Protein AF-A0A7W0W0T7-F1 (afdb_monomer)

Secondary structure (DSSP, 8-state):
---------------HHHHHHHHHHHHHHT--HHHHHHHHHHHHHHHHHHHHHHHHS-HHHHHHHHHHHHSPPPPPHHHHHHHHHHHHHH-

Solvent-accessible surface area (backbone atoms only — not comparable to full-atom values): 5582 Å² total; per-residue (Å²): 128,85,80,75,75,88,80,79,84,89,87,80,90,73,52,74,66,55,52,52,54,46,40,58,55,12,56,77,73,75,45,52,50,67,56,42,53,50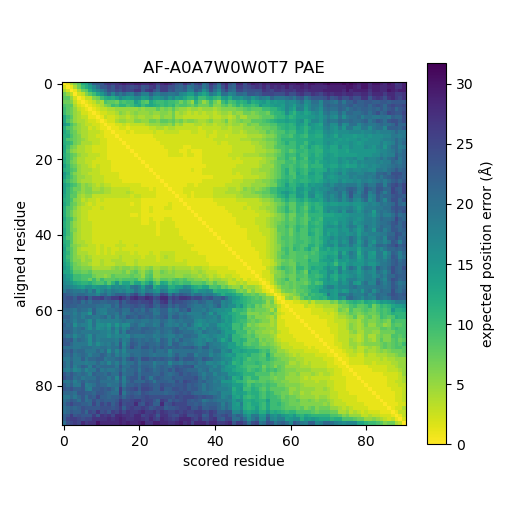,51,54,50,50,54,51,49,55,49,50,54,51,53,52,57,57,63,65,48,39,75,65,51,51,49,53,51,52,45,43,68,79,54,66,70,80,79,49,76,65,58,54,46,54,50,53,57,50,47,73,74,77,110

Structure (mmCIF, N/CA/C/O backbone):
data_AF-A0A7W0W0T7-F1
#
_entry.id   AF-A0A7W0W0T7-F1
#
loop_
_atom_site.group_PDB
_atom_site.id
_atom_site.type_symbol
_atom_site.label_atom_id
_atom_site.label_alt_id
_atom_site.label_comp_id
_atom_site.label_asym_id
_atom_site.label_entity_id
_atom_site.label_seq_id
_atom_site.pdbx_PDB_ins_code
_atom_site.Cartn_x
_atom_site.Cartn_y
_atom_site.Cartn_z
_atom_site.occupancy
_atom_site.B_iso_or_equiv
_atom_site.auth_seq_id
_atom_site.auth_comp_id
_atom_site.auth_asym_id
_atom_site.auth_atom_id
_atom_site.pdbx_PDB_model_num
ATOM 1 N N . MET A 1 1 ? 14.584 -10.192 11.190 1.00 40.69 1 MET A N 1
ATOM 2 C CA . MET A 1 1 ? 14.377 -8.927 10.452 1.00 40.69 1 MET A CA 1
ATOM 3 C C . MET A 1 1 ? 13.759 -7.936 11.418 1.00 40.69 1 MET A C 1
ATOM 5 O O . MET A 1 1 ? 12.866 -8.339 12.152 1.00 40.69 1 MET A O 1
ATOM 9 N N . ALA A 1 2 ? 14.298 -6.721 11.522 1.00 44.41 2 ALA A N 1
ATOM 10 C CA . ALA A 1 2 ? 13.834 -5.749 12.508 1.00 44.41 2 ALA A CA 1
ATOM 11 C C . ALA A 1 2 ? 12.355 -5.422 12.254 1.00 44.41 2 ALA A C 1
ATOM 13 O O . ALA A 1 2 ? 12.006 -4.928 11.185 1.00 44.41 2 ALA A O 1
ATOM 14 N N . ASN A 1 3 ? 11.493 -5.739 13.221 1.00 54.66 3 ASN A N 1
ATOM 15 C CA . ASN A 1 3 ? 10.104 -5.305 13.223 1.00 54.66 3 ASN A CA 1
ATOM 16 C C . ASN A 1 3 ? 10.136 -3.779 13.386 1.00 54.66 3 ASN A C 1
ATOM 18 O O . ASN A 1 3 ? 10.410 -3.284 14.479 1.00 54.66 3 ASN A O 1
ATOM 22 N N . ALA A 1 4 ? 10.013 -3.039 12.282 1.00 68.06 4 ALA A N 1
ATOM 23 C CA . ALA A 1 4 ? 10.066 -1.585 12.309 1.00 68.06 4 ALA A CA 1
ATOM 24 C C . ALA A 1 4 ? 8.930 -1.086 13.210 1.00 68.06 4 ALA A C 1
ATOM 26 O O . ALA A 1 4 ? 7.754 -1.334 12.941 1.00 68.06 4 ALA A O 1
ATOM 27 N N . ALA A 1 5 ? 9.284 -0.440 14.321 1.00 76.75 5 ALA A N 1
ATOM 28 C CA . ALA A 1 5 ? 8.302 0.071 15.263 1.00 76.75 5 ALA A CA 1
ATOM 29 C C . ALA A 1 5 ? 7.331 1.022 14.538 1.00 76.75 5 ALA A C 1
ATOM 31 O O . ALA A 1 5 ? 7.761 1.889 13.776 1.00 76.75 5 ALA A O 1
ATOM 32 N N . LYS A 1 6 ? 6.019 0.864 14.774 1.00 7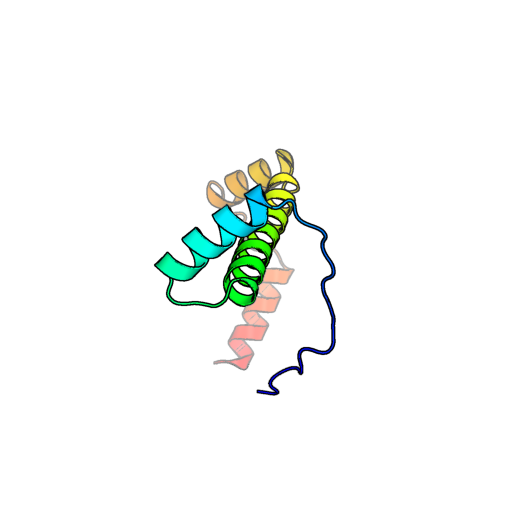9.12 6 LYS A N 1
ATOM 33 C CA . LYS A 1 6 ? 4.960 1.728 14.221 1.00 79.12 6 LYS A CA 1
ATOM 34 C C . LYS A 1 6 ? 4.997 3.108 14.896 1.00 79.12 6 LYS A C 1
ATOM 36 O O . LYS A 1 6 ? 4.174 3.405 15.755 1.00 79.12 6 LYS A O 1
ATOM 41 N N . THR A 1 7 ? 5.991 3.924 14.556 1.00 88.00 7 THR A N 1
ATOM 42 C CA . THR A 1 7 ? 6.232 5.244 15.168 1.00 88.00 7 THR A CA 1
ATOM 43 C C . THR A 1 7 ? 5.487 6.382 14.472 1.00 88.00 7 THR A C 1
ATOM 45 O O . THR A 1 7 ? 5.286 7.435 15.070 1.00 88.00 7 THR A O 1
ATOM 48 N N . ALA A 1 8 ? 5.056 6.181 13.225 1.00 85.62 8 ALA A N 1
ATOM 49 C CA . ALA A 1 8 ? 4.300 7.165 12.457 1.00 85.62 8 ALA A CA 1
ATOM 50 C C . ALA A 1 8 ? 2.788 7.036 12.702 1.00 85.62 8 ALA A C 1
ATOM 52 O O . ALA A 1 8 ? 2.254 5.931 12.811 1.00 85.62 8 ALA A O 1
ATOM 53 N N . ARG A 1 9 ? 2.089 8.176 12.755 1.00 87.81 9 ARG A N 1
ATOM 54 C CA . ARG A 1 9 ? 0.641 8.255 12.988 1.00 87.81 9 ARG A CA 1
ATOM 55 C C . ARG A 1 9 ? -0.073 8.754 11.735 1.00 87.81 9 ARG A C 1
ATOM 57 O O . ARG A 1 9 ? 0.301 9.781 11.180 1.00 87.81 9 ARG A O 1
ATOM 64 N N . LEU A 1 10 ? -1.119 8.039 11.327 1.00 86.00 10 LEU A N 1
ATOM 65 C CA . LEU A 1 10 ? -2.053 8.470 10.290 1.00 86.00 10 LEU A CA 1
ATOM 66 C C . LEU A 1 10 ? -3.301 9.045 10.966 1.00 86.00 10 LEU A C 1
ATOM 68 O O . LEU A 1 10 ? -4.055 8.311 11.604 1.00 86.00 10 LEU A O 1
ATOM 72 N N . GLU A 1 11 ? -3.516 10.353 10.839 1.00 89.56 11 GLU A N 1
ATOM 73 C CA . GLU A 1 11 ? -4.707 11.017 11.370 1.00 89.56 11 GLU A CA 1
ATOM 74 C C . GLU A 1 11 ? -5.705 11.306 10.250 1.00 89.56 11 GLU A C 1
ATOM 76 O O . GLU A 1 11 ? -5.409 12.037 9.309 1.00 89.56 11 GLU A O 1
ATOM 81 N N . ALA A 1 12 ? -6.909 10.743 10.360 1.00 89.56 12 ALA A N 1
ATOM 82 C CA . ALA A 1 12 ? -7.993 10.985 9.420 1.00 89.56 12 ALA A CA 1
ATOM 83 C C . ALA A 1 12 ? -9.312 11.175 10.170 1.00 89.56 12 ALA A C 1
ATOM 85 O O . ALA A 1 12 ? -9.671 10.392 11.052 1.00 89.56 12 ALA A O 1
ATOM 86 N N . ARG A 1 13 ? -10.061 12.216 9.795 1.00 95.25 13 ARG A N 1
ATOM 87 C CA . ARG A 1 13 ? -11.444 12.397 10.244 1.00 95.25 13 ARG A CA 1
ATOM 88 C C . ARG A 1 13 ? -12.369 11.695 9.263 1.00 95.25 13 ARG A C 1
ATOM 90 O O . ARG A 1 13 ? -12.292 11.929 8.062 1.00 95.25 13 ARG A O 1
ATOM 97 N N . ILE A 1 14 ? -13.255 10.862 9.792 1.00 94.81 14 ILE A N 1
ATOM 98 C CA . ILE A 1 14 ? -14.243 10.124 9.009 1.00 94.81 14 ILE A CA 1
ATOM 99 C C . ILE A 1 14 ? -15.649 10.446 9.498 1.00 94.81 14 ILE A C 1
ATOM 101 O O . ILE A 1 14 ? -15.874 10.763 10.667 1.00 94.81 14 ILE A O 1
ATOM 105 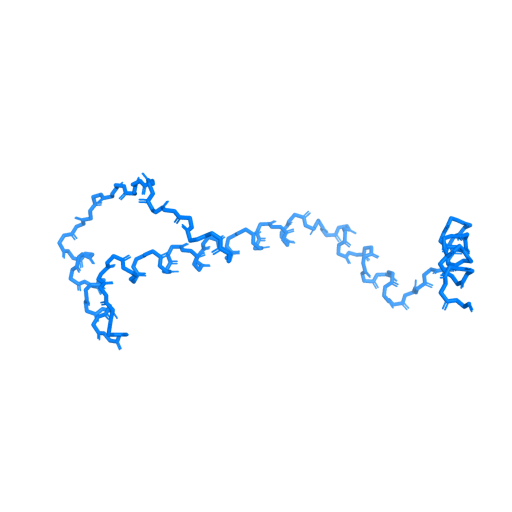N N . THR A 1 15 ? -16.611 10.346 8.593 1.00 98.25 15 THR A N 1
ATOM 106 C CA . THR A 1 15 ? -18.032 10.455 8.928 1.00 98.25 15 THR A CA 1
ATOM 107 C C . THR A 1 15 ? -18.500 9.238 9.732 1.00 98.25 15 THR A C 1
ATOM 109 O O . THR A 1 15 ? -17.934 8.147 9.634 1.00 98.25 15 THR A O 1
ATOM 112 N N . ALA A 1 16 ? -19.607 9.381 10.467 1.00 98.12 16 ALA A N 1
ATOM 113 C CA . ALA A 1 16 ? -20.241 8.253 11.157 1.00 98.12 16 ALA A CA 1
ATOM 114 C C . ALA A 1 16 ? -20.639 7.122 10.189 1.00 98.12 16 ALA A C 1
ATOM 116 O O . ALA A 1 16 ? -20.547 5.946 10.537 1.00 98.12 16 ALA A O 1
ATOM 117 N N . ARG A 1 17 ? -21.038 7.474 8.956 1.00 98.31 17 ARG A N 1
ATOM 118 C CA . ARG A 1 17 ? -21.342 6.504 7.896 1.00 98.31 17 ARG A CA 1
ATOM 119 C C . ARG A 1 17 ? -20.109 5.684 7.519 1.00 98.31 17 ARG A C 1
ATOM 121 O O . ARG A 1 17 ? -20.201 4.466 7.472 1.00 98.31 17 ARG A O 1
ATOM 128 N N . GLN A 1 18 ? -18.976 6.345 7.278 1.00 97.94 18 GLN A N 1
ATOM 129 C CA . GLN A 1 18 ? -17.714 5.670 6.955 1.00 97.94 18 GLN A CA 1
ATOM 130 C C . GLN A 1 18 ? -17.251 4.772 8.098 1.00 97.94 18 GLN A C 1
ATOM 132 O O . GLN A 1 18 ? -16.878 3.635 7.846 1.00 97.94 18 GLN A O 1
ATOM 137 N N . LYS A 1 19 ? -17.342 5.240 9.351 1.00 97.75 19 LYS A N 1
ATOM 138 C CA . LYS A 1 19 ? -16.979 4.419 10.512 1.00 97.75 19 LYS A CA 1
ATOM 139 C C . LYS A 1 19 ? -17.789 3.122 10.560 1.00 97.75 19 LYS A C 1
ATOM 141 O O . LYS A 1 19 ? -17.195 2.064 10.692 1.00 97.75 19 LYS A O 1
ATOM 146 N N . ARG A 1 20 ? -19.117 3.201 10.406 1.00 98.31 20 ARG A N 1
ATOM 147 C CA . ARG A 1 20 ? -19.985 2.009 10.381 1.00 98.31 20 ARG A CA 1
ATOM 148 C C . ARG A 1 20 ? -19.609 1.053 9.253 1.00 98.31 20 ARG A C 1
ATOM 1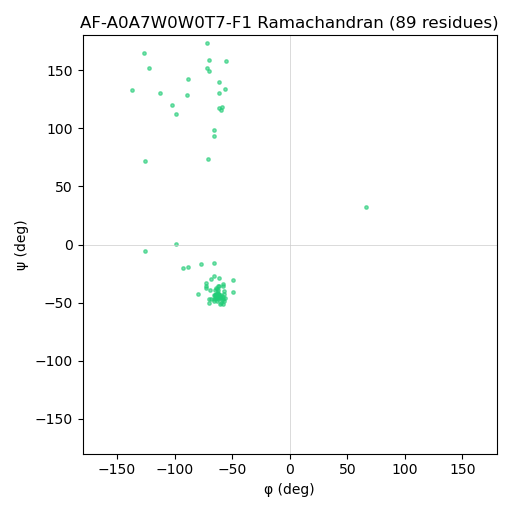50 O O . ARG A 1 20 ? -19.383 -0.117 9.520 1.00 98.31 20 ARG A O 1
ATOM 157 N N . LEU A 1 21 ? -19.478 1.577 8.034 1.00 98.31 21 LEU A N 1
ATOM 158 C CA . LEU A 1 21 ? -19.126 0.785 6.854 1.00 98.31 21 LEU A CA 1
ATOM 159 C C . LEU A 1 21 ? -17.792 0.048 7.028 1.00 98.31 21 LEU A C 1
ATOM 161 O O . LEU A 1 21 ? -17.688 -1.132 6.719 1.00 98.31 21 LEU A O 1
ATOM 165 N N . PHE A 1 22 ? -16.760 0.744 7.504 1.00 97.19 22 PHE A N 1
ATOM 166 C CA . PHE A 1 22 ? -15.432 0.154 7.644 1.00 97.19 22 PHE A CA 1
ATOM 167 C C . PHE A 1 22 ? -15.360 -0.840 8.803 1.00 97.19 22 PHE A C 1
ATOM 169 O O . PHE A 1 22 ? -14.633 -1.817 8.697 1.00 97.19 22 PHE A O 1
ATOM 176 N N . THR A 1 23 ? -16.105 -0.612 9.891 1.00 97.94 23 THR A N 1
ATOM 177 C CA . THR A 1 23 ? -16.205 -1.579 10.992 1.00 97.94 23 THR A CA 1
ATOM 178 C C . THR A 1 23 ? -16.892 -2.858 10.532 1.00 97.94 23 THR A C 1
ATOM 180 O O . THR A 1 23 ? -16.327 -3.922 10.722 1.00 97.94 23 THR A O 1
ATOM 183 N N . GLU A 1 24 ? -18.038 -2.754 9.854 1.00 98.25 24 GLU A N 1
ATOM 184 C CA . GLU A 1 24 ? -18.741 -3.925 9.315 1.00 98.25 24 GLU A CA 1
ATOM 185 C C . GLU A 1 24 ? -17.840 -4.732 8.371 1.00 98.25 24 GLU A C 1
ATOM 187 O O . GLU A 1 24 ? -17.766 -5.952 8.471 1.00 98.25 24 GLU A O 1
ATOM 192 N N . ALA A 1 25 ? -17.088 -4.052 7.500 1.00 97.69 25 ALA A N 1
ATOM 193 C CA . ALA A 1 25 ? -16.125 -4.716 6.633 1.00 97.69 25 ALA A CA 1
ATOM 194 C C . ALA A 1 25 ? -14.981 -5.379 7.418 1.00 97.69 25 ALA A C 1
ATOM 196 O O . ALA A 1 25 ? -14.633 -6.513 7.116 1.00 97.69 25 ALA A O 1
ATOM 197 N N . ALA A 1 26 ? -14.414 -4.710 8.426 1.00 98.00 26 ALA A N 1
ATOM 198 C CA . ALA A 1 26 ? -13.348 -5.270 9.259 1.00 98.00 26 ALA A CA 1
ATOM 199 C C . ALA A 1 26 ? -13.810 -6.523 10.027 1.00 98.00 26 ALA A C 1
ATOM 201 O O . ALA A 1 26 ? -13.083 -7.516 10.083 1.00 98.00 26 ALA A O 1
ATOM 202 N N . ASP A 1 27 ? -15.047 -6.512 10.531 1.00 97.94 27 ASP A N 1
ATOM 203 C CA . ASP A 1 27 ? -15.645 -7.640 11.246 1.00 97.94 27 ASP A CA 1
ATOM 204 C C . ASP A 1 27 ? -15.754 -8.887 10.346 1.00 97.94 27 ASP A C 1
ATOM 206 O O . ASP A 1 27 ? -15.494 -9.999 10.809 1.00 97.94 27 ASP A O 1
ATOM 210 N N . LEU A 1 28 ? -16.039 -8.722 9.043 1.00 97.62 28 LEU A N 1
ATOM 211 C CA . LEU A 1 28 ? -16.064 -9.833 8.073 1.00 97.62 28 LEU A CA 1
ATOM 212 C C . LEU A 1 28 ? -14.705 -10.532 7.920 1.00 97.62 28 LEU A C 1
ATOM 214 O O . LEU A 1 28 ? -14.661 -11.720 7.602 1.00 97.62 28 LEU A O 1
ATOM 218 N N . PHE A 1 29 ? -13.606 -9.807 8.135 1.00 93.50 29 PHE A N 1
ATOM 219 C CA . PHE A 1 29 ? -12.244 -10.340 8.050 1.00 93.50 29 PHE A CA 1
ATOM 220 C C . PHE A 1 29 ? -11.652 -10.699 9.421 1.00 93.50 29 PHE A C 1
ATOM 222 O O . PHE A 1 29 ? -10.525 -11.187 9.484 1.00 93.50 29 PHE A O 1
ATOM 229 N N . GLY A 1 30 ? -12.405 -10.500 10.511 1.00 96.12 30 GLY A N 1
ATOM 230 C CA . GLY A 1 30 ? -11.961 -10.809 11.870 1.00 96.12 30 GLY A CA 1
ATOM 231 C C . GLY A 1 30 ? -10.796 -9.937 12.345 1.00 96.12 30 GLY A C 1
ATOM 232 O O . GLY A 1 30 ? -9.950 -10.406 13.105 1.00 96.12 30 GLY A O 1
ATOM 233 N N . GLU A 1 31 ? -10.729 -8.686 11.889 1.00 96.88 31 GLU A N 1
ATOM 234 C CA . GLU A 1 31 ? -9.639 -7.758 12.198 1.00 96.88 31 GLU A CA 1
ATOM 235 C C . GLU A 1 31 ? -10.140 -6.436 12.768 1.00 96.88 31 GLU A C 1
ATOM 237 O O . GLU A 1 31 ? -11.318 -6.092 12.688 1.00 96.88 31 GLU A O 1
ATOM 242 N N . THR A 1 32 ? -9.236 -5.657 13.358 1.00 97.25 32 THR A N 1
ATOM 243 C CA . THR A 1 32 ? -9.612 -4.338 13.866 1.00 97.25 32 THR A CA 1
ATOM 244 C C . THR A 1 32 ? -9.862 -3.355 12.720 1.00 97.25 32 THR A C 1
ATOM 246 O O . THR A 1 32 ? -9.220 -3.412 11.671 1.00 97.25 32 THR A O 1
ATOM 249 N N . LEU A 1 33 ? -10.724 -2.358 12.954 1.00 95.50 33 LEU A N 1
ATOM 250 C CA . LEU A 1 33 ? -10.959 -1.253 12.012 1.00 95.50 33 LEU A CA 1
ATOM 251 C C . LEU A 1 33 ? -9.648 -0.611 11.518 1.00 95.50 33 LEU A C 1
ATOM 253 O O . LEU A 1 33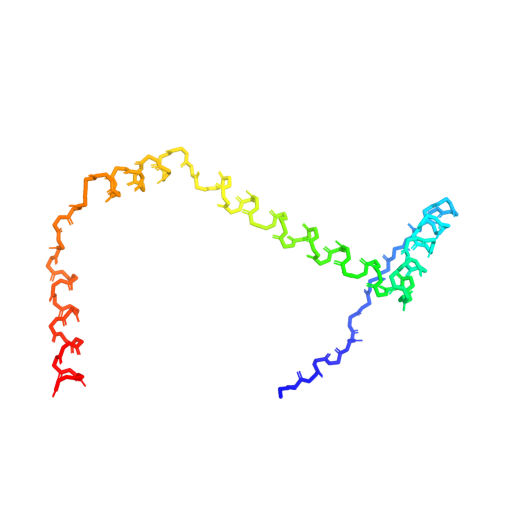 ? -9.514 -0.285 10.340 1.00 95.50 33 LEU A O 1
ATOM 257 N N . SER A 1 34 ? -8.678 -0.423 12.416 1.00 94.06 34 SER A N 1
ATOM 258 C CA . SER A 1 34 ? -7.380 0.159 12.070 1.00 94.06 34 SER A CA 1
ATOM 259 C C . SER A 1 34 ? -6.581 -0.743 11.130 1.00 94.06 34 SER A C 1
ATOM 261 O O . SER A 1 34 ? -6.001 -0.247 10.170 1.00 94.06 34 SER A O 1
ATOM 263 N N . GLU A 1 35 ? -6.549 -2.053 11.377 1.00 94.56 35 GLU A N 1
ATOM 264 C CA . GLU A 1 35 ? -5.861 -3.013 10.505 1.00 94.56 35 GLU A CA 1
ATOM 265 C C . GLU A 1 35 ? -6.502 -3.070 9.121 1.00 94.56 35 GLU A C 1
ATOM 267 O O . GLU A 1 35 ? -5.782 -2.986 8.124 1.00 94.56 35 GLU A O 1
ATOM 272 N N . PHE A 1 36 ? -7.835 -3.101 9.068 1.00 96.25 36 PHE A N 1
ATOM 273 C CA . PHE A 1 36 ? -8.591 -3.073 7.821 1.00 96.25 36 PHE A CA 1
ATOM 274 C C . PHE A 1 36 ? -8.277 -1.833 6.986 1.00 96.25 36 PHE A C 1
ATOM 276 O O . PHE A 1 36 ? -7.911 -1.934 5.813 1.00 96.25 36 PHE A O 1
ATOM 283 N N . VAL A 1 37 ? -8.351 -0.647 7.597 1.00 95.06 37 VAL A N 1
ATOM 284 C CA . VAL A 1 37 ? -8.074 0.616 6.901 1.00 95.06 37 VAL A CA 1
ATOM 285 C C . VAL A 1 37 ? -6.626 0.679 6.423 1.00 95.06 37 VAL A C 1
ATOM 287 O O . VAL A 1 37 ? -6.385 1.086 5.286 1.00 95.06 37 VAL A O 1
ATOM 290 N N . MET A 1 38 ? -5.663 0.255 7.246 1.00 94.12 38 MET A N 1
ATOM 291 C CA . MET A 1 38 ? -4.252 0.256 6.853 1.00 94.12 38 MET A CA 1
ATOM 292 C C . MET A 1 38 ? -3.991 -0.686 5.677 1.00 94.12 38 MET A C 1
ATOM 294 O O . MET A 1 38 ? -3.337 -0.282 4.718 1.00 94.12 38 MET A O 1
ATOM 298 N N . ARG A 1 39 ? -4.548 -1.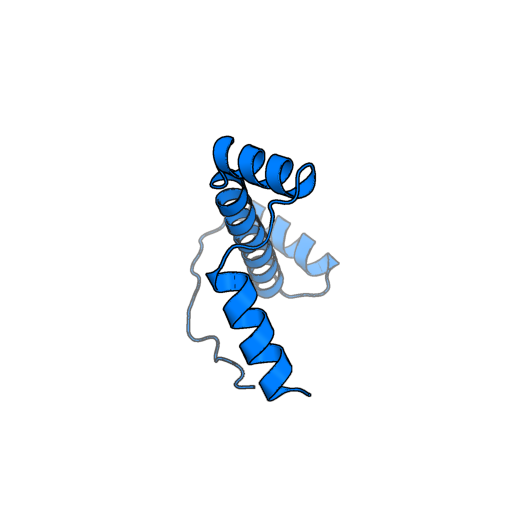902 5.705 1.00 94.50 39 ARG A N 1
ATOM 299 C CA . ARG A 1 39 ? -4.391 -2.872 4.615 1.00 94.50 39 ARG A CA 1
ATOM 300 C C . ARG A 1 39 ? -5.042 -2.383 3.325 1.00 94.50 39 ARG A C 1
ATOM 302 O O . ARG A 1 39 ? -4.440 -2.486 2.259 1.00 94.50 39 ARG A O 1
ATOM 309 N N . ALA A 1 40 ? -6.250 -1.827 3.410 1.00 95.12 40 ALA A N 1
ATOM 310 C CA . ALA A 1 40 ? -6.945 -1.274 2.252 1.00 95.12 40 ALA A CA 1
ATOM 311 C C . ALA A 1 40 ? -6.172 -0.095 1.634 1.00 95.12 40 ALA A C 1
ATOM 313 O O . ALA A 1 40 ? -6.037 -0.014 0.411 1.00 95.12 40 ALA A O 1
ATOM 314 N N . ALA A 1 41 ? -5.626 0.793 2.472 1.00 94.75 41 ALA A N 1
ATOM 315 C CA . ALA A 1 41 ? -4.802 1.912 2.027 1.00 94.75 41 ALA A CA 1
ATOM 316 C C . ALA A 1 41 ? -3.506 1.436 1.353 1.00 94.75 41 ALA A C 1
ATOM 318 O O . ALA A 1 41 ? -3.169 1.922 0.275 1.00 94.75 41 ALA A O 1
ATOM 319 N N . GLU A 1 42 ? -2.814 0.459 1.944 1.00 95.62 42 GLU A N 1
ATOM 320 C CA . GLU A 1 42 ? -1.596 -0.133 1.381 1.00 95.62 42 GLU A CA 1
ATOM 321 C C . GLU A 1 42 ? -1.866 -0.811 0.031 1.00 95.62 42 GLU A C 1
ATOM 323 O O . GLU A 1 42 ? -1.164 -0.548 -0.948 1.00 95.62 42 GLU A O 1
ATOM 328 N N . ALA A 1 43 ? -2.930 -1.613 -0.064 1.00 95.81 43 ALA A N 1
ATOM 329 C CA . ALA A 1 43 ? -3.327 -2.259 -1.311 1.00 95.81 43 ALA A CA 1
ATOM 330 C C . ALA A 1 43 ? -3.613 -1.229 -2.414 1.00 95.81 43 ALA A C 1
ATOM 332 O O . ALA A 1 43 ? -3.087 -1.341 -3.525 1.00 95.81 43 ALA A O 1
ATOM 333 N N . ARG A 1 44 ? -4.390 -0.180 -2.104 1.00 96.69 44 ARG A N 1
ATOM 334 C CA . ARG A 1 44 ? -4.706 0.879 -3.071 1.00 96.69 44 ARG A CA 1
ATOM 335 C C . ARG A 1 44 ? -3.471 1.676 -3.485 1.00 96.69 44 ARG A C 1
ATOM 337 O O . ARG A 1 44 ? -3.365 2.016 -4.663 1.00 96.69 44 ARG A O 1
ATOM 344 N N . ALA A 1 45 ? -2.566 1.970 -2.551 1.00 95.38 45 ALA A N 1
ATOM 345 C CA . ALA A 1 45 ? -1.327 2.692 -2.828 1.00 95.38 45 ALA A CA 1
ATOM 346 C C . ALA A 1 45 ? -0.413 1.891 -3.764 1.00 95.38 45 ALA A C 1
ATOM 348 O O . ALA A 1 45 ? 0.053 2.428 -4.766 1.00 95.38 45 ALA A O 1
ATOM 349 N N . ASN A 1 46 ? -0.231 0.594 -3.499 1.00 94.94 46 ASN A N 1
ATOM 350 C CA . ASN A 1 46 ? 0.551 -0.290 -4.363 1.00 94.94 46 ASN A CA 1
ATOM 351 C C . ASN A 1 46 ? -0.033 -0.355 -5.780 1.00 94.94 46 ASN A C 1
ATOM 353 O O . ASN A 1 46 ? 0.705 -0.213 -6.754 1.00 94.94 46 ASN A O 1
ATOM 357 N N . MET A 1 47 ? -1.358 -0.495 -5.901 1.00 93.75 47 MET A N 1
ATOM 358 C CA . MET A 1 47 ? -2.033 -0.454 -7.201 1.00 93.75 47 MET A CA 1
ATOM 359 C C . MET A 1 47 ? -1.825 0.888 -7.908 1.00 93.75 47 MET A C 1
ATOM 361 O O . MET A 1 47 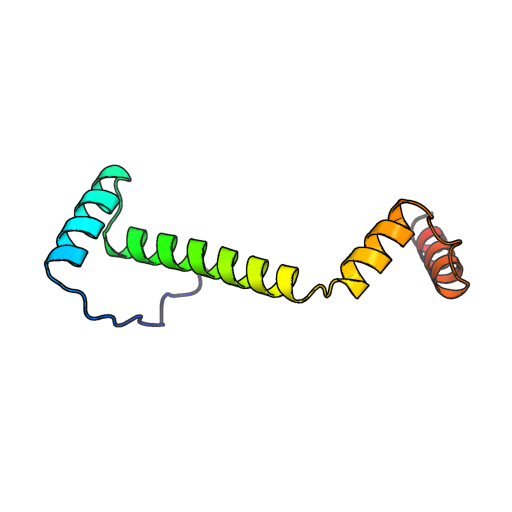? -1.442 0.889 -9.070 1.00 93.75 47 MET A O 1
ATOM 365 N N . ALA A 1 48 ? -1.991 2.017 -7.209 1.00 92.44 48 ALA A N 1
ATOM 366 C CA . ALA A 1 48 ? -1.810 3.350 -7.790 1.00 92.44 48 ALA A CA 1
ATOM 367 C C . ALA A 1 48 ? -0.393 3.555 -8.341 1.00 92.44 48 ALA A C 1
ATOM 369 O O . ALA A 1 48 ? -0.218 4.077 -9.437 1.00 92.44 48 ALA A O 1
ATOM 370 N N . ILE A 1 49 ? 0.623 3.121 -7.589 1.00 90.50 49 ILE A N 1
ATOM 371 C CA . ILE A 1 49 ? 2.027 3.234 -7.997 1.00 90.50 49 ILE A CA 1
ATOM 372 C C . ILE A 1 49 ? 2.288 2.393 -9.249 1.00 90.50 49 ILE A C 1
ATOM 374 O O . ILE A 1 49 ? 2.963 2.848 -10.170 1.00 90.50 49 ILE A O 1
ATOM 378 N N . VAL A 1 50 ? 1.762 1.168 -9.298 1.00 87.56 50 VAL A N 1
ATOM 379 C CA . VAL A 1 50 ? 1.905 0.298 -10.471 1.00 87.56 50 VAL A CA 1
ATOM 380 C C . VAL A 1 50 ? 1.168 0.880 -11.678 1.00 87.56 50 VAL A C 1
ATOM 382 O O . VAL A 1 50 ? 1.758 0.953 -12.751 1.00 87.56 50 VAL A O 1
ATOM 385 N N . GLU A 1 51 ? -0.077 1.332 -11.512 1.00 85.19 51 GLU A N 1
ATOM 386 C CA . GLU A 1 51 ? -0.880 1.978 -12.561 1.00 85.19 51 GLU A CA 1
ATOM 387 C C . GLU A 1 51 ? -0.163 3.195 -13.153 1.00 85.19 51 GLU A C 1
ATOM 389 O O . GLU A 1 51 ? -0.064 3.316 -14.375 1.00 85.19 51 GLU A O 1
ATOM 394 N N . GLU A 1 52 ? 0.391 4.059 -12.303 1.00 81.88 52 GLU A N 1
ATOM 395 C CA . GLU A 1 52 ? 1.147 5.238 -12.728 1.00 81.88 52 GLU A CA 1
ATOM 396 C C . GLU A 1 52 ? 2.424 4.838 -13.478 1.00 81.88 52 GLU A C 1
ATOM 398 O O . GLU A 1 52 ? 2.701 5.342 -14.564 1.00 81.88 52 GLU A O 1
ATOM 403 N N . ASN A 1 53 ? 3.184 3.872 -12.953 1.00 76.12 53 ASN A N 1
ATOM 404 C CA . ASN A 1 53 ? 4.411 3.397 -13.596 1.00 76.12 53 ASN A CA 1
ATOM 405 C C . ASN A 1 53 ? 4.144 2.738 -14.957 1.00 76.12 53 ASN A C 1
ATOM 407 O O . ASN A 1 53 ? 4.928 2.913 -15.889 1.00 76.12 53 ASN A O 1
ATOM 411 N N . LEU A 1 54 ? 3.042 1.994 -15.083 1.00 70.56 54 LEU A N 1
ATOM 412 C CA . LEU A 1 54 ? 2.619 1.390 -16.345 1.00 70.56 54 LEU A CA 1
ATOM 413 C C . LEU A 1 54 ? 2.078 2.432 -17.325 1.00 70.56 54 LEU A C 1
ATOM 415 O O . LEU A 1 54 ? 2.329 2.308 -18.517 1.00 70.56 54 LEU A O 1
ATOM 419 N N . SER A 1 55 ? 1.384 3.463 -16.844 1.00 66.38 55 SER A N 1
ATOM 420 C CA . SER A 1 55 ? 0.931 4.583 -17.682 1.00 66.38 55 SER A CA 1
ATOM 421 C C . SER A 1 55 ? 2.107 5.429 -18.180 1.00 66.38 55 SER A C 1
ATOM 423 O O . SER A 1 55 ? 2.058 5.988 -19.274 1.00 66.38 55 SER A O 1
ATOM 425 N N . ARG A 1 56 ? 3.196 5.493 -17.402 1.00 61.22 56 ARG A N 1
ATOM 426 C CA . ARG A 1 56 ? 4.431 6.196 -17.767 1.00 61.22 56 ARG A CA 1
ATOM 427 C C . ARG A 1 56 ? 5.300 5.440 -18.774 1.00 61.22 56 ARG A C 1
ATOM 429 O O . ARG A 1 56 ? 6.167 6.067 -19.380 1.00 61.22 56 ARG A O 1
ATOM 436 N N . LEU A 1 57 ? 5.084 4.134 -18.979 1.00 62.47 57 LEU A N 1
ATOM 437 C CA . LEU A 1 57 ? 5.549 3.470 -20.199 1.00 62.47 57 LEU A CA 1
ATOM 438 C C . LEU A 1 57 ? 4.744 4.079 -21.340 1.00 62.47 57 LEU A C 1
ATOM 440 O O . LEU A 1 57 ? 3.619 3.672 -21.618 1.00 62.47 57 LEU A O 1
ATOM 444 N N . THR A 1 58 ? 5.313 5.111 -21.952 1.00 68.19 58 THR A N 1
ATOM 445 C CA . THR A 1 58 ? 4.682 5.823 -23.058 1.00 68.19 58 THR A CA 1
ATOM 446 C C . THR A 1 58 ? 4.337 4.829 -24.171 1.00 68.19 58 THR A C 1
ATOM 448 O O . THR A 1 58 ? 4.971 3.776 -24.283 1.00 68.19 58 THR A O 1
ATOM 451 N N . ASP A 1 59 ? 3.382 5.152 -25.047 1.00 69.19 59 ASP A N 1
ATOM 452 C CA . ASP A 1 59 ? 3.075 4.308 -26.218 1.00 69.19 59 ASP A CA 1
ATOM 453 C C . ASP A 1 59 ? 4.342 3.925 -27.006 1.00 69.19 59 ASP A C 1
ATOM 455 O O . ASP A 1 59 ? 4.449 2.822 -27.542 1.00 69.19 59 ASP A O 1
ATOM 459 N N . ARG A 1 60 ? 5.352 4.808 -26.995 1.00 74.88 60 ARG A N 1
ATOM 460 C CA . ARG A 1 60 ? 6.684 4.569 -27.553 1.00 74.88 60 ARG A CA 1
ATOM 461 C C . ARG A 1 60 ? 7.443 3.441 -26.848 1.00 74.88 60 ARG A C 1
ATOM 463 O O . ARG A 1 60 ? 8.036 2.613 -27.534 1.00 74.88 60 ARG A O 1
ATOM 470 N N . ASP A 1 61 ? 7.450 3.400 -25.519 1.00 79.31 61 ASP A N 1
ATOM 471 C CA . ASP A 1 61 ? 8.145 2.358 -24.753 1.00 79.31 61 ASP A CA 1
ATOM 472 C C . ASP A 1 61 ? 7.447 1.008 -24.914 1.00 79.31 61 ASP A C 1
ATOM 474 O O . ASP A 1 61 ? 8.102 -0.020 -25.093 1.00 79.31 61 ASP A O 1
ATOM 478 N N . ARG A 1 62 ? 6.108 1.013 -24.937 1.00 76.62 62 ARG A N 1
ATOM 479 C CA . ARG A 1 62 ? 5.312 -0.181 -25.238 1.00 76.62 62 ARG A CA 1
ATOM 480 C C . ARG A 1 62 ? 5.595 -0.692 -26.653 1.00 76.62 62 ARG A C 1
ATOM 482 O O . ARG A 1 62 ? 5.812 -1.890 -26.820 1.00 76.62 62 ARG A O 1
ATOM 489 N N . ALA A 1 63 ? 5.637 0.191 -27.652 1.00 83.12 63 ALA A N 1
ATOM 490 C CA . ALA A 1 63 ? 5.981 -0.178 -29.024 1.00 83.12 63 ALA A CA 1
ATOM 491 C C . ALA A 1 63 ? 7.407 -0.740 -29.124 1.00 83.12 63 ALA A C 1
ATOM 493 O O . ALA A 1 63 ? 7.604 -1.784 -29.739 1.00 83.12 63 ALA A O 1
ATOM 494 N N . ALA A 1 64 ? 8.383 -0.105 -28.468 1.00 85.06 64 ALA A N 1
ATOM 495 C CA . ALA A 1 64 ? 9.766 -0.574 -28.447 1.00 85.06 64 ALA A CA 1
ATOM 496 C C . ALA A 1 64 ? 9.912 -1.945 -27.765 1.00 85.06 64 ALA A C 1
ATOM 498 O O . ALA A 1 64 ? 10.678 -2.785 -28.232 1.00 85.06 64 ALA A O 1
ATOM 499 N N . LEU A 1 65 ? 9.165 -2.196 -26.685 1.00 84.50 65 LEU A N 1
ATOM 500 C CA . LEU A 1 65 ? 9.161 -3.490 -26.004 1.00 84.50 65 LEU A CA 1
ATOM 501 C C . LEU A 1 65 ? 8.524 -4.587 -26.865 1.00 84.50 65 LEU A C 1
ATOM 503 O O . LEU A 1 65 ? 9.095 -5.668 -26.983 1.00 84.50 65 LEU A O 1
ATOM 507 N N . ILE A 1 66 ? 7.359 -4.320 -27.468 1.00 89.25 66 ILE A N 1
ATOM 508 C CA . ILE A 1 66 ? 6.685 -5.281 -28.354 1.00 89.25 66 ILE A CA 1
ATOM 509 C C . ILE A 1 66 ? 7.575 -5.607 -29.554 1.00 89.25 66 ILE A C 1
ATOM 511 O O . ILE A 1 66 ? 7.746 -6.783 -29.871 1.00 89.25 66 ILE A O 1
ATOM 515 N N . ASP A 1 67 ? 8.182 -4.594 -30.178 1.00 90.94 67 ASP A N 1
ATOM 516 C CA . ASP A 1 67 ? 9.119 -4.799 -31.283 1.00 90.94 67 ASP A CA 1
ATOM 517 C C . ASP A 1 67 ? 10.328 -5.630 -30.842 1.00 90.94 67 ASP A C 1
ATOM 519 O O . ASP A 1 67 ? 10.671 -6.598 -31.506 1.00 90.94 67 ASP A O 1
ATOM 523 N N . ALA A 1 68 ? 10.915 -5.358 -29.674 1.00 90.69 68 ALA A N 1
ATOM 524 C CA . ALA A 1 68 ? 12.032 -6.150 -29.163 1.00 90.69 68 ALA A CA 1
ATOM 525 C C . ALA A 1 68 ? 11.658 -7.606 -28.812 1.00 90.69 68 ALA A C 1
ATOM 527 O O . ALA A 1 68 ? 12.527 -8.475 -28.851 1.00 90.69 68 ALA A O 1
ATOM 528 N N . LEU A 1 69 ? 10.399 -7.894 -28.458 1.00 90.00 69 LEU A N 1
ATOM 529 C CA . LEU A 1 69 ? 9.923 -9.261 -28.207 1.00 90.00 69 LEU A CA 1
ATOM 530 C C . LEU A 1 69 ? 9.617 -10.014 -29.506 1.00 90.00 69 LEU A C 1
ATOM 532 O O . LEU A 1 69 ? 9.968 -11.187 -29.626 1.00 90.00 69 LEU A O 1
ATOM 536 N N . ALA A 1 70 ? 8.974 -9.354 -30.471 1.00 93.94 70 ALA A N 1
ATOM 537 C CA . ALA A 1 70 ? 8.658 -9.938 -31.773 1.00 93.94 70 ALA A CA 1
ATOM 538 C C . ALA A 1 70 ? 9.908 -10.082 -32.659 1.00 93.94 70 ALA A C 1
ATOM 540 O O . ALA A 1 70 ? 10.063 -11.078 -33.363 1.00 93.94 70 ALA A O 1
ATOM 541 N N . ASN A 1 71 ? 10.812 -9.104 -32.581 1.00 93.38 71 ASN A N 1
ATOM 542 C CA . ASN A 1 71 ? 12.035 -8.974 -33.366 1.00 93.38 71 ASN A CA 1
ATOM 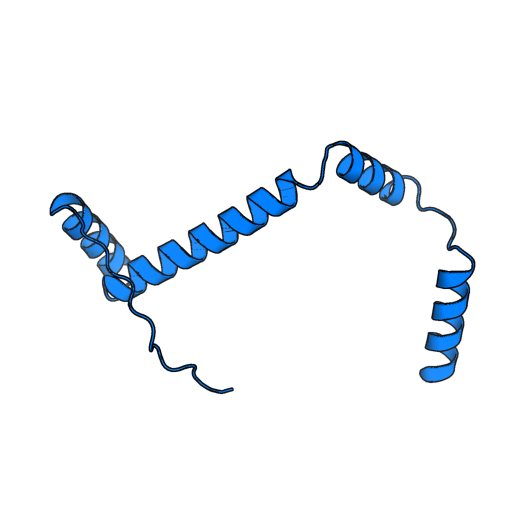543 C C . ASN A 1 71 ? 13.250 -8.824 -32.430 1.00 93.38 71 ASN A C 1
ATOM 545 O O . ASN A 1 71 ? 13.838 -7.741 -32.335 1.00 93.38 71 ASN A O 1
ATOM 549 N N . PRO A 1 72 ? 13.662 -9.895 -31.725 1.00 90.38 72 PRO A N 1
ATOM 550 C CA . PRO A 1 72 ? 14.744 -9.817 -30.752 1.00 90.38 72 PRO A CA 1
ATOM 551 C C . PRO A 1 72 ? 16.048 -9.324 -31.398 1.00 90.38 72 PRO A C 1
ATOM 553 O O . PRO A 1 72 ? 16.589 -9.982 -32.297 1.00 90.38 72 PRO A O 1
ATOM 556 N N . PRO A 1 73 ? 16.597 -8.174 -30.957 1.00 88.44 73 PRO A N 1
ATOM 557 C CA . PRO A 1 73 ? 17.792 -7.614 -31.562 1.00 88.44 73 PRO A CA 1
ATOM 558 C C . PRO A 1 73 ? 19.016 -8.467 -31.230 1.00 88.44 73 PRO A C 1
ATOM 560 O O . PRO A 1 73 ? 19.137 -9.062 -30.156 1.00 88.44 73 PRO A O 1
ATOM 563 N N . ARG A 1 74 ? 19.992 -8.485 -32.143 1.00 92.88 74 ARG A N 1
ATOM 564 C CA . ARG A 1 74 ? 21.266 -9.165 -31.881 1.00 92.88 74 ARG A CA 1
ATOM 565 C C . ARG A 1 74 ? 21.975 -8.521 -30.680 1.00 92.88 74 ARG A C 1
ATOM 567 O O . ARG A 1 74 ? 22.039 -7.292 -30.600 1.00 92.88 74 ARG A O 1
ATOM 574 N N . PRO A 1 75 ? 22.593 -9.318 -29.789 1.00 91.75 75 PRO A N 1
ATOM 575 C CA . PRO A 1 75 ? 23.272 -8.789 -28.615 1.00 91.75 75 PRO A CA 1
ATOM 576 C C . PRO A 1 75 ? 24.414 -7.861 -29.033 1.00 91.75 75 PRO A C 1
ATOM 578 O O . PRO A 1 75 ? 25.253 -8.213 -29.871 1.00 91.75 75 PRO A O 1
ATOM 581 N N . ASN A 1 76 ? 24.461 -6.669 -28.442 1.00 93.94 76 ASN A N 1
ATOM 582 C CA . ASN A 1 76 ? 25.488 -5.679 -28.751 1.00 93.94 76 ASN A CA 1
ATOM 583 C C . ASN A 1 76 ? 26.868 -6.082 -28.179 1.00 93.94 76 ASN A C 1
ATOM 585 O O . ASN A 1 76 ? 27.019 -7.065 -27.448 1.00 93.94 76 ASN A O 1
ATOM 589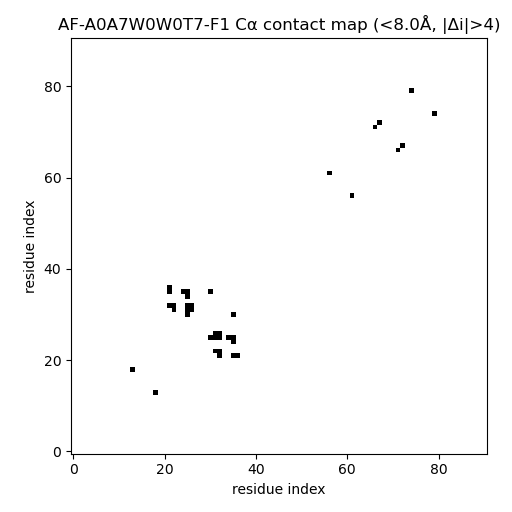 N N . LYS A 1 77 ? 27.919 -5.322 -28.523 1.00 96.12 77 LYS A N 1
ATOM 590 C CA . LYS A 1 77 ? 29.295 -5.610 -28.070 1.00 96.12 77 LYS A CA 1
ATOM 591 C C . LYS A 1 77 ? 29.423 -5.640 -26.538 1.00 96.12 77 LYS A C 1
ATOM 593 O O . LYS A 1 77 ? 30.185 -6.463 -26.035 1.00 96.12 77 LYS A O 1
ATOM 598 N N . ALA A 1 78 ? 28.688 -4.784 -25.823 1.00 95.38 78 ALA A N 1
ATOM 599 C CA . ALA A 1 78 ? 28.724 -4.707 -24.364 1.00 95.38 78 ALA A CA 1
ATOM 600 C C . ALA A 1 78 ? 28.077 -5.939 -23.714 1.00 95.38 78 ALA A C 1
ATOM 602 O O . ALA A 1 78 ? 28.709 -6.571 -22.874 1.00 95.38 78 ALA A O 1
ATOM 603 N N . LEU A 1 79 ? 26.889 -6.347 -24.172 1.00 92.81 79 LEU A N 1
ATOM 604 C CA . LEU A 1 79 ? 26.188 -7.531 -23.670 1.00 92.81 79 LEU A CA 1
ATOM 605 C C . LEU A 1 79 ? 26.990 -8.812 -23.928 1.00 92.81 79 LEU A C 1
ATOM 607 O O . LEU A 1 79 ? 27.138 -9.645 -23.040 1.00 92.81 79 LEU A O 1
ATOM 611 N N . ARG A 1 80 ? 27.604 -8.936 -25.114 1.00 95.75 80 ARG A N 1
ATOM 612 C CA . ARG A 1 80 ? 28.510 -10.059 -25.414 1.00 95.75 80 ARG A CA 1
ATOM 613 C C . ARG A 1 80 ? 29.739 -10.086 -24.505 1.00 95.75 80 ARG A C 1
ATOM 615 O O . ARG A 1 80 ? 30.221 -11.167 -24.186 1.00 95.75 80 ARG A O 1
ATOM 622 N N . ARG A 1 81 ? 30.275 -8.922 -24.122 1.00 95.75 81 ARG A N 1
ATOM 623 C CA . ARG A 1 81 ? 31.411 -8.836 -23.195 1.00 95.75 81 ARG A CA 1
ATOM 624 C C . ARG A 1 81 ? 30.995 -9.245 -21.781 1.00 95.75 81 ARG A C 1
ATOM 626 O O . ARG A 1 81 ? 31.627 -10.137 -21.232 1.00 95.75 81 ARG A O 1
ATOM 633 N N . ALA A 1 82 ? 29.903 -8.680 -21.266 1.00 94.31 82 ALA A N 1
ATOM 634 C CA . ALA A 1 82 ? 29.359 -9.021 -19.952 1.00 94.31 82 ALA A CA 1
ATOM 635 C C . ALA A 1 82 ? 29.043 -10.521 -19.828 1.00 94.31 82 ALA A C 1
ATOM 637 O O . ALA A 1 82 ? 29.354 -11.138 -18.815 1.00 94.31 82 ALA A O 1
ATOM 638 N N . TYR A 1 83 ? 28.500 -11.138 -20.883 1.00 94.81 83 TYR A N 1
ATOM 639 C CA . TYR A 1 83 ? 28.257 -12.581 -20.899 1.00 94.81 83 TYR A CA 1
ATOM 640 C C . TYR A 1 83 ? 29.550 -13.405 -20.789 1.00 94.81 83 TYR A C 1
ATOM 642 O O . TYR A 1 83 ? 29.591 -14.375 -20.038 1.00 94.81 83 TYR A O 1
ATOM 650 N N . ARG A 1 84 ? 30.624 -13.016 -21.494 1.00 95.50 84 ARG A N 1
ATOM 651 C CA . ARG A 1 84 ? 31.929 -13.693 -21.376 1.00 95.50 84 ARG A CA 1
ATOM 652 C C . ARG A 1 84 ? 32.521 -13.557 -19.975 1.00 95.50 84 ARG A C 1
ATOM 654 O O . ARG A 1 84 ? 33.030 -14.537 -19.449 1.00 95.50 84 ARG A O 1
ATOM 661 N N . GLU A 1 85 ? 32.436 -12.366 -19.384 1.00 94.75 85 GLU A N 1
ATOM 662 C CA . GLU A 1 85 ? 32.895 -12.110 -18.011 1.00 94.75 85 GLU A CA 1
ATOM 663 C C . GLU A 1 85 ? 32.111 -12.949 -16.993 1.00 94.75 85 GLU A C 1
ATOM 665 O O . GLU A 1 85 ? 32.705 -13.546 -16.101 1.00 94.75 85 GLU A O 1
ATOM 670 N N . TYR A 1 86 ? 30.788 -13.045 -17.158 1.00 94.00 86 TYR A N 1
ATOM 671 C CA . TYR A 1 86 ? 29.938 -13.905 -16.338 1.00 94.00 86 TYR A CA 1
ATOM 672 C C . TYR A 1 86 ? 30.343 -15.379 -16.464 1.00 94.00 86 TYR A C 1
ATOM 674 O O . TYR A 1 86 ? 30.599 -16.022 -15.452 1.00 94.00 86 TYR A O 1
ATOM 682 N N . ARG A 1 87 ? 30.471 -15.908 -17.689 1.00 94.19 87 ARG A N 1
ATOM 683 C CA . ARG A 1 87 ? 30.874 -17.306 -17.922 1.00 94.19 87 ARG A CA 1
ATOM 684 C C . ARG A 1 87 ? 32.230 -17.626 -17.295 1.00 94.19 87 ARG A C 1
ATOM 686 O O . ARG A 1 87 ? 32.327 -18.596 -16.570 1.00 94.19 87 ARG A O 1
ATOM 693 N N . ALA A 1 88 ? 33.230 -16.763 -17.464 1.00 90.75 88 ALA A N 1
ATOM 694 C CA . ALA A 1 88 ? 34.558 -16.964 -16.879 1.00 90.75 88 ALA A CA 1
ATOM 695 C C . ALA A 1 88 ? 34.597 -16.913 -15.337 1.00 90.75 88 ALA A C 1
ATOM 697 O O . ALA A 1 88 ? 35.600 -17.296 -14.744 1.00 90.75 88 ALA A O 1
ATOM 698 N N . LYS A 1 89 ? 33.551 -16.384 -14.687 1.00 87.25 89 LYS A N 1
ATOM 699 C CA . LYS A 1 89 ? 33.448 -16.300 -13.222 1.00 87.25 89 LYS A CA 1
ATOM 700 C C . LYS A 1 89 ? 32.717 -17.499 -12.603 1.00 87.25 89 LYS A C 1
ATOM 702 O O . LYS A 1 89 ? 32.835 -17.707 -11.398 1.00 87.25 89 LYS A O 1
ATOM 707 N N . PHE A 1 90 ? 31.927 -18.223 -13.393 1.00 79.56 90 PHE A N 1
ATOM 708 C CA . PHE A 1 90 ? 31.043 -19.291 -12.915 1.00 79.56 90 PHE A CA 1
ATOM 709 C C . PHE A 1 90 ? 31.244 -20.642 -13.630 1.00 79.56 90 PHE A C 1
ATOM 711 O O . PHE A 1 90 ? 30.615 -21.613 -13.213 1.00 79.56 90 PHE A O 1
ATOM 718 N N . ASP A 1 91 ? 32.092 -20.702 -14.662 1.00 58.62 91 ASP A N 1
ATOM 719 C CA . ASP A 1 91 ? 32.739 -21.924 -15.171 1.00 58.62 91 ASP A CA 1
ATOM 720 C C . ASP A 1 91 ? 34.092 -22.123 -14.461 1.00 58.62 91 ASP A C 1
ATOM 722 O O . ASP A 1 91 ? 34.447 -23.292 -14.191 1.00 58.62 91 ASP A O 1
#

Sequence (91 aa):
MANAAKTARLEARITARQKRLFTEAADLFGETLSEFVMRAAEARANMAIVEENLSRLTDRDRAALIDALANPPRPNKALRRAYREYRAKFD

Mean predicted aligned error: 11.19 Å

Radius of gyration: 23.89 Å; Cα contacts (8 Å, |Δi|>4): 19; chains: 1; bounding box: 56×34×49 Å

pLDDT: mean 88.16, std 12.19, range [40.69, 98.31]

Foldseek 3Di:
DDPPPPPDDDDDDDDPVVVVVLCVVQVVVVHDSVVSVVVVVVVVVVVVVVVVVVPVCDPVNVVVVVCCVVPPDDDDPVRVVVVVVVVVVVD

Nearest PDB structures (foldseek):
  6gts-assembly1_C-2  TM=6.003E-01  e=7.155E-05  Escherichia coli
  6ajm-assembly1_C  TM=6.306E-01  e=1.367E-04  Escherichia coli
  5zgn-assembly1_E  TM=6.317E-01  e=1.579E-04  Klebsiella pneumoniae subsp. pneumoniae HS11286